Protein AF-A0A931X1G0-F1 (afdb_monomer_lite)

Radius of gyration: 13.08 Å; chains: 1; bounding box: 30×17×36 Å

Secondary structure (DSSP, 8-state):
---EEEEEEEEETTTSHHHHHHHHHHHHHHHHHTT--EEEEE-GGGPSP-TT-EEEEEEEEESSHHHHHHHH--

Structure (mmCIF, N/CA/C/O backbone):
data_AF-A0A931X1G0-F1
#
_entry.id   AF-A0A931X1G0-F1
#
loop_
_atom_site.group_PDB
_atom_site.id
_atom_site.type_symbol
_atom_site.label_atom_id
_atom_site.label_alt_id
_atom_site.label_comp_id
_atom_site.label_asym_id
_atom_site.label_entity_id
_atom_site.label_seq_id
_atom_site.pdbx_PDB_ins_code
_atom_site.Cartn_x
_atom_site.Cartn_y
_atom_site.Cartn_z
_atom_site.occupancy
_atom_site.B_iso_or_equiv
_atom_site.auth_seq_id
_atom_site.auth_comp_id
_atom_site.auth_asym_id
_atom_site.auth_atom_id
_atom_site.pdbx_PDB_model_num
ATOM 1 N N . MET A 1 1 ? -8.587 -8.316 20.622 1.00 72.81 1 MET A N 1
ATOM 2 C CA . MET A 1 1 ? -7.177 -8.225 20.197 1.00 72.81 1 MET A CA 1
ATOM 3 C C . MET A 1 1 ? -7.196 -7.758 18.758 1.00 72.81 1 MET A C 1
ATOM 5 O O . MET A 1 1 ? -7.816 -8.438 17.943 1.00 72.81 1 MET A O 1
ATOM 9 N N . GLY A 1 2 ? -6.674 -6.566 18.485 1.00 85.56 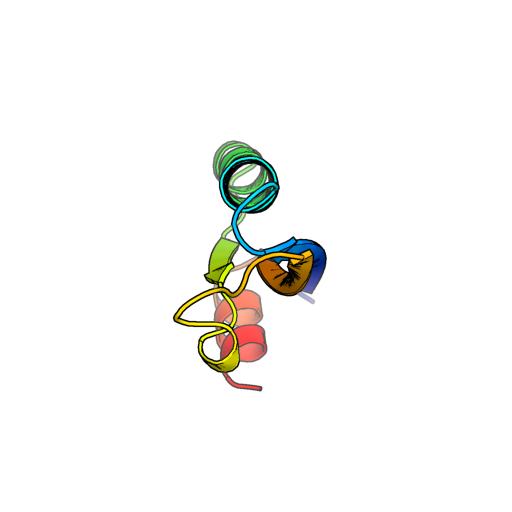2 GLY A N 1
ATOM 10 C CA . GLY A 1 2 ? -6.704 -6.012 17.138 1.00 85.56 2 GLY A CA 1
ATOM 11 C C . GLY A 1 2 ? -5.787 -6.774 16.183 1.00 85.56 2 GLY A C 1
ATOM 12 O O . GLY A 1 2 ? -4.895 -7.512 16.607 1.00 85.56 2 GLY A O 1
ATOM 13 N N . ARG A 1 3 ? -6.047 -6.661 14.879 1.00 94.38 3 ARG A N 1
ATOM 14 C CA . ARG A 1 3 ? -5.273 -7.324 13.826 1.00 94.38 3 ARG A CA 1
ATOM 15 C C . ARG A 1 3 ? -4.758 -6.305 12.823 1.00 94.38 3 ARG A C 1
ATOM 17 O O . ARG A 1 3 ? -5.524 -5.490 12.317 1.00 94.38 3 ARG A O 1
ATOM 24 N N . LEU A 1 4 ? -3.472 -6.421 12.504 1.00 95.38 4 LEU A N 1
ATOM 25 C CA . LEU A 1 4 ? -2.792 -5.637 11.481 1.00 95.38 4 LEU A CA 1
ATOM 26 C C . LEU A 1 4 ? -2.639 -6.459 10.196 1.00 95.38 4 LEU A C 1
ATOM 28 O O . LEU A 1 4 ? -2.253 -7.630 10.232 1.00 95.38 4 LEU A O 1
ATOM 32 N N . PHE A 1 5 ? -2.894 -5.828 9.057 1.00 95.38 5 PHE A N 1
ATOM 33 C CA . PHE A 1 5 ? -2.618 -6.355 7.729 1.00 95.38 5 PHE A CA 1
ATOM 34 C C . PHE A 1 5 ? -1.667 -5.397 7.017 1.00 95.38 5 PHE A C 1
ATOM 36 O O . PHE A 1 5 ? -2.043 -4.270 6.704 1.00 95.38 5 PHE A O 1
ATOM 43 N N . ALA A 1 6 ? -0.443 -5.849 6.752 1.00 95.62 6 ALA A N 1
ATOM 44 C CA . ALA A 1 6 ? 0.540 -5.113 5.968 1.00 95.62 6 ALA A CA 1
ATOM 45 C C . ALA A 1 6 ? 0.666 -5.753 4.581 1.00 95.62 6 ALA A C 1
ATOM 47 O O . ALA A 1 6 ? 1.004 -6.930 4.457 1.00 95.62 6 ALA A O 1
ATOM 48 N N . VAL A 1 7 ? 0.375 -4.977 3.540 1.00 96.69 7 VAL A N 1
ATOM 49 C CA . VAL A 1 7 ? 0.454 -5.400 2.140 1.00 96.69 7 VAL A CA 1
ATOM 50 C C . VAL A 1 7 ? 1.603 -4.662 1.470 1.00 96.69 7 VAL A C 1
ATOM 52 O O . VAL A 1 7 ? 1.600 -3.433 1.384 1.00 96.69 7 VAL A O 1
ATOM 55 N N . GLU A 1 8 ? 2.572 -5.424 0.969 1.00 97.19 8 GLU A N 1
ATOM 56 C CA . GLU A 1 8 ? 3.669 -4.918 0.150 1.00 97.19 8 GLU A CA 1
ATOM 57 C C . GLU A 1 8 ? 3.357 -5.144 -1.333 1.00 97.19 8 GLU A C 1
ATOM 59 O O . GLU A 1 8 ? 3.121 -6.267 -1.775 1.00 97.19 8 GLU A O 1
ATOM 64 N N . ILE A 1 9 ? 3.374 -4.066 -2.112 1.00 98.00 9 ILE A N 1
ATOM 65 C CA . ILE A 1 9 ? 3.158 -4.090 -3.557 1.00 98.00 9 ILE A CA 1
ATOM 66 C C . ILE A 1 9 ? 4.496 -3.802 -4.224 1.00 98.00 9 ILE A C 1
ATOM 68 O O . ILE A 1 9 ? 4.971 -2.664 -4.224 1.00 98.00 9 ILE A O 1
ATOM 72 N N . VAL A 1 10 ? 5.095 -4.842 -4.798 1.00 97.19 10 VAL A N 1
ATOM 73 C CA . VAL A 1 10 ? 6.341 -4.749 -5.564 1.00 97.19 10 VAL A CA 1
ATOM 74 C C . VAL A 1 1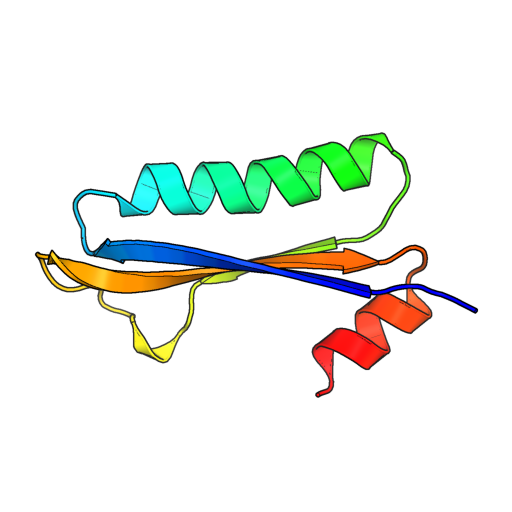0 ? 6.013 -4.471 -7.026 1.00 97.19 10 VAL A C 1
ATOM 76 O O . VAL A 1 10 ? 5.205 -5.171 -7.634 1.00 97.19 10 VAL A O 1
ATOM 79 N N . TYR A 1 11 ? 6.647 -3.454 -7.604 1.00 97.00 11 TYR A N 1
ATOM 80 C CA . TYR A 1 11 ? 6.405 -3.039 -8.983 1.00 97.00 11 TYR A CA 1
ATOM 81 C C . TYR A 1 11 ? 7.684 -2.562 -9.672 1.00 97.00 11 TYR A C 1
ATOM 83 O O . TYR A 1 11 ? 8.704 -2.306 -9.038 1.00 97.00 11 TYR A O 1
ATOM 91 N N . ARG A 1 12 ? 7.642 -2.443 -11.000 1.00 97.00 12 ARG A N 1
ATOM 92 C CA . ARG A 1 12 ? 8.718 -1.863 -11.811 1.00 97.00 12 ARG A CA 1
ATOM 93 C C . ARG A 1 12 ? 8.618 -0.342 -11.806 1.00 97.00 12 ARG A C 1
ATOM 95 O O . ARG A 1 12 ? 7.615 0.215 -12.267 1.00 97.00 12 ARG A O 1
ATOM 102 N N . GLY A 1 13 ? 9.669 0.311 -11.313 1.00 94.00 13 GLY A N 1
ATOM 103 C CA . GLY A 1 13 ? 9.759 1.763 -11.210 1.00 94.00 13 GLY A CA 1
ATOM 104 C C . GLY A 1 13 ? 9.489 2.471 -12.537 1.00 94.00 13 GLY A C 1
ATOM 105 O O . GLY A 1 13 ? 9.766 1.941 -13.619 1.00 94.00 13 GLY A O 1
ATOM 106 N N . ILE A 1 14 ? 8.926 3.676 -12.439 1.00 93.06 14 ILE A N 1
ATOM 107 C CA . ILE A 1 14 ? 8.455 4.521 -13.551 1.00 93.06 14 ILE A CA 1
ATOM 108 C C . ILE A 1 14 ? 7.228 3.961 -14.284 1.00 93.06 14 ILE A C 1
ATOM 110 O O . ILE A 1 14 ? 6.207 4.648 -14.333 1.00 93.06 14 ILE A O 1
ATOM 114 N N . PHE A 1 15 ? 7.287 2.746 -14.834 1.00 91.44 15 PHE A N 1
ATOM 115 C CA . PHE A 1 15 ? 6.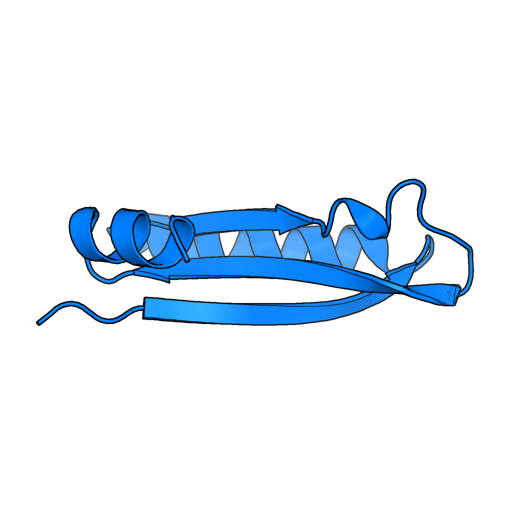213 2.206 -15.680 1.00 91.44 15 PHE A CA 1
ATOM 116 C C . PHE A 1 15 ? 4.970 1.794 -14.893 1.00 91.44 15 PHE A C 1
ATOM 118 O O . PHE A 1 15 ? 3.848 2.066 -15.311 1.00 91.44 15 PHE A O 1
ATOM 125 N N . GLN A 1 16 ? 5.155 1.143 -13.743 1.00 96.56 16 GLN A N 1
ATOM 126 C CA . GLN A 1 16 ? 4.050 0.579 -12.961 1.00 96.56 16 GLN A CA 1
ATOM 127 C C . GLN A 1 16 ? 3.697 1.424 -11.728 1.00 96.56 16 GLN A C 1
ATOM 129 O O . GLN A 1 16 ? 2.799 1.057 -10.969 1.00 96.56 16 GLN A O 1
ATOM 134 N N . LYS A 1 17 ? 4.346 2.582 -11.543 1.00 95.12 17 LYS A N 1
ATOM 135 C CA . LYS A 1 17 ? 4.209 3.422 -10.340 1.00 95.12 17 LYS A CA 1
ATOM 136 C C . LYS A 1 17 ? 2.775 3.853 -10.045 1.00 95.12 17 LYS A C 1
ATOM 138 O O . LYS A 1 17 ? 2.326 3.813 -8.903 1.00 95.12 17 LYS A O 1
ATOM 143 N N . ASN A 1 18 ? 2.028 4.214 -11.089 1.00 96.75 18 ASN A N 1
ATOM 144 C CA . ASN A 1 18 ? 0.647 4.667 -10.946 1.00 96.75 18 ASN A CA 1
ATOM 145 C C . ASN A 1 18 ? -0.276 3.506 -10.571 1.00 96.75 18 ASN A C 1
ATOM 147 O O . ASN A 1 18 ? -1.106 3.657 -9.679 1.00 96.75 18 ASN A O 1
ATOM 151 N N . LEU A 1 19 ? -0.095 2.339 -11.199 1.00 97.56 19 LEU A N 1
ATOM 152 C CA . LEU A 1 19 ? -0.856 1.137 -10.865 1.00 97.56 19 LEU A CA 1
ATOM 153 C C . LEU A 1 19 ? -0.605 0.730 -9.410 1.00 97.56 19 LEU A C 1
ATOM 155 O O . LEU A 1 19 ? -1.559 0.563 -8.657 1.00 97.56 19 LEU A O 1
ATOM 159 N N . ALA A 1 20 ? 0.659 0.653 -8.990 1.00 97.62 20 ALA A N 1
ATOM 160 C CA . ALA A 1 20 ? 1.009 0.295 -7.620 1.00 97.62 20 ALA A CA 1
ATOM 161 C C . ALA A 1 20 ? 0.429 1.279 -6.595 1.00 97.62 20 ALA A C 1
ATOM 163 O O . ALA A 1 20 ? -0.112 0.858 -5.574 1.00 97.62 20 ALA A O 1
ATOM 164 N N . LYS A 1 21 ? 0.500 2.587 -6.879 1.00 97.25 21 LYS A N 1
ATOM 165 C CA . LYS A 1 21 ? -0.085 3.639 -6.031 1.00 97.25 21 LYS A CA 1
ATOM 166 C C . LYS A 1 21 ? -1.607 3.521 -5.941 1.00 97.25 21 LYS A C 1
ATOM 168 O O . LYS A 1 21 ? -2.183 3.758 -4.883 1.00 97.25 21 LYS A O 1
ATOM 173 N N . ASN A 1 22 ? -2.269 3.180 -7.042 1.00 98.25 22 ASN A N 1
ATOM 174 C CA . ASN A 1 22 ? -3.720 3.027 -7.067 1.00 98.25 22 ASN A CA 1
ATOM 175 C C . ASN A 1 22 ? -4.172 1.758 -6.339 1.00 98.25 22 ASN A C 1
ATOM 177 O O . ASN A 1 22 ? -5.166 1.816 -5.625 1.00 98.25 22 ASN A O 1
ATOM 181 N N . ILE A 1 23 ? -3.428 0.650 -6.445 1.00 98.38 23 ILE A N 1
ATOM 182 C CA . ILE A 1 23 ? -3.699 -0.571 -5.671 1.00 98.38 23 ILE A CA 1
ATOM 183 C C . ILE A 1 23 ? -3.568 -0.278 -4.171 1.00 98.38 23 ILE A C 1
ATOM 185 O O . ILE A 1 23 ? -4.501 -0.549 -3.417 1.00 98.38 23 ILE A O 1
ATOM 189 N N . SER A 1 24 ? -2.458 0.332 -3.735 1.00 98.06 24 SER A N 1
ATOM 190 C CA . SER A 1 24 ? -2.227 0.608 -2.310 1.00 98.06 24 SER A CA 1
ATOM 191 C C . SER A 1 24 ? -3.288 1.549 -1.725 1.00 98.06 24 SER A C 1
ATOM 193 O O . SER A 1 24 ? -3.855 1.278 -0.667 1.00 98.06 24 SER A O 1
ATOM 195 N N . ARG A 1 25 ? -3.627 2.627 -2.444 1.00 98.19 25 ARG A N 1
ATOM 196 C CA . ARG A 1 25 ? -4.690 3.561 -2.039 1.00 98.19 25 ARG A CA 1
ATOM 197 C C . ARG A 1 25 ? -6.073 2.923 -2.100 1.00 98.19 25 ARG A C 1
ATOM 199 O O . ARG A 1 25 ? -6.896 3.231 -1.247 1.00 98.19 25 ARG A O 1
ATOM 206 N N . GLY A 1 26 ? -6.326 2.052 -3.075 1.00 98.62 26 GLY A N 1
ATOM 207 C CA . GLY A 1 26 ? -7.588 1.332 -3.226 1.00 98.62 26 GLY A CA 1
ATOM 208 C C . GLY A 1 26 ? -7.874 0.413 -2.042 1.00 98.62 26 GLY A C 1
ATOM 209 O O . GLY A 1 26 ? -8.983 0.435 -1.519 1.00 98.62 26 GLY A O 1
ATOM 210 N N . ILE A 1 27 ? -6.862 -0.315 -1.558 1.00 98.19 27 ILE A N 1
ATOM 211 C CA . ILE A 1 27 ? -6.972 -1.157 -0.355 1.00 98.19 27 ILE A CA 1
ATOM 212 C C . ILE A 1 27 ? -7.364 -0.313 0.864 1.00 98.19 27 ILE A C 1
ATOM 214 O O . ILE A 1 27 ? -8.322 -0.637 1.563 1.00 98.19 27 ILE A O 1
ATOM 218 N N . VAL A 1 28 ? -6.661 0.799 1.100 1.00 98.00 28 VAL A N 1
ATOM 219 C CA . VAL A 1 28 ? -6.935 1.687 2.244 1.00 98.00 28 VAL A CA 1
ATOM 220 C C . VAL A 1 28 ? -8.294 2.373 2.114 1.00 98.00 28 VAL A C 1
ATOM 222 O O . VAL A 1 28 ? -8.998 2.544 3.106 1.00 98.00 28 VAL A O 1
ATOM 225 N N . LEU A 1 29 ? -8.693 2.748 0.898 1.00 98.31 29 LEU A N 1
ATOM 226 C CA . LEU A 1 29 ? -10.000 3.342 0.639 1.00 98.31 29 LEU A CA 1
ATOM 227 C C . LEU A 1 29 ? -11.132 2.344 0.912 1.00 98.31 29 LEU A C 1
ATOM 229 O O . LEU A 1 29 ? -12.109 2.705 1.561 1.00 98.31 29 LEU A O 1
ATOM 233 N N . ALA A 1 30 ? -10.985 1.090 0.476 1.00 98.25 30 ALA A N 1
ATOM 234 C CA . ALA A 1 30 ? -11.938 0.027 0.780 1.00 98.25 30 ALA A CA 1
ATOM 235 C C . ALA A 1 30 ? -12.040 -0.220 2.294 1.00 98.25 30 ALA A C 1
ATOM 237 O O . ALA A 1 30 ? -13.144 -0.285 2.827 1.00 98.25 30 ALA A O 1
ATOM 238 N N . ALA A 1 31 ? -10.905 -0.262 3.000 1.00 97.31 31 ALA A N 1
ATOM 239 C CA . ALA A 1 31 ? -10.885 -0.376 4.457 1.00 97.31 31 ALA A CA 1
ATOM 240 C C . ALA A 1 31 ? -11.601 0.797 5.142 1.00 97.31 31 ALA A C 1
ATOM 242 O O . ALA A 1 31 ? -12.393 0.584 6.056 1.00 97.31 31 ALA A O 1
ATOM 243 N N . LYS A 1 32 ? -11.395 2.027 4.654 1.00 96.88 32 LYS A N 1
ATOM 244 C CA . LYS A 1 32 ? -12.084 3.214 5.170 1.00 96.88 32 LYS A CA 1
ATOM 245 C C . LYS A 1 32 ? -13.604 3.118 5.003 1.00 96.88 32 LYS A C 1
ATOM 247 O O . LYS A 1 32 ? -14.325 3.492 5.924 1.00 96.88 32 LYS A O 1
ATOM 252 N N . TYR A 1 33 ? -14.092 2.612 3.869 1.00 98.06 33 TYR A N 1
ATOM 253 C CA . TYR A 1 33 ? -15.526 2.364 3.674 1.00 98.06 33 TYR A CA 1
ATOM 254 C C . TYR A 1 33 ? -16.077 1.265 4.593 1.00 98.06 33 TYR A C 1
ATOM 256 O O . TYR A 1 33 ? -17.240 1.330 4.975 1.00 98.06 33 TYR A O 1
ATOM 264 N N . ASP A 1 34 ? -15.239 0.314 4.999 1.00 96.62 34 ASP A N 1
ATOM 265 C CA . ASP A 1 34 ? -15.545 -0.730 5.988 1.00 96.62 34 ASP A CA 1
ATOM 266 C C . ASP A 1 34 ? -15.336 -0.262 7.450 1.00 96.62 34 ASP A C 1
ATOM 268 O O . ASP A 1 34 ? -15.301 -1.065 8.378 1.00 96.62 34 ASP A O 1
ATOM 272 N N . GLY A 1 35 ? -15.145 1.046 7.679 1.00 96.75 35 GLY A N 1
ATOM 273 C CA . GLY A 1 35 ? -14.960 1.629 9.015 1.00 96.75 35 GLY A CA 1
ATOM 274 C C . GLY A 1 35 ? -13.607 1.333 9.671 1.00 96.75 35 GLY A C 1
ATOM 275 O O . GLY A 1 35 ? -13.420 1.631 10.850 1.00 96.75 35 GLY A O 1
ATOM 276 N N . LYS A 1 36 ? -12.652 0.769 8.926 1.00 97.00 3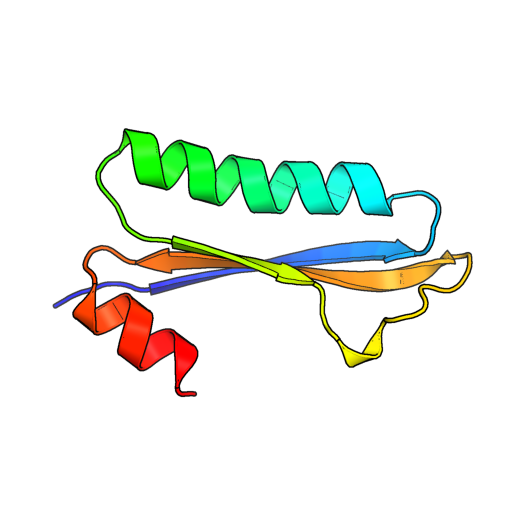6 LYS A N 1
ATOM 277 C CA . LYS A 1 36 ? -11.326 0.380 9.420 1.00 97.00 36 LYS A CA 1
ATOM 278 C C . LYS A 1 36 ? -10.275 1.448 9.103 1.00 97.00 36 LYS A C 1
ATOM 280 O O . LYS A 1 36 ? -10.274 2.004 7.999 1.00 97.00 36 LYS A O 1
ATOM 285 N N . PRO A 1 37 ? -9.354 1.750 10.033 1.00 97.06 37 PRO A N 1
ATOM 286 C CA . PRO A 1 37 ? -8.271 2.686 9.772 1.00 97.06 37 PRO A CA 1
ATOM 287 C C . PRO A 1 37 ? -7.176 2.044 8.902 1.00 97.06 37 PRO A C 1
ATOM 289 O O . PRO A 1 37 ? -6.925 0.837 8.954 1.00 97.06 37 PRO A O 1
ATOM 292 N N . GLY A 1 38 ? -6.493 2.863 8.101 1.00 96.56 38 GLY A N 1
ATOM 293 C CA . GLY A 1 38 ? -5.371 2.409 7.286 1.00 96.56 38 GLY A CA 1
ATOM 2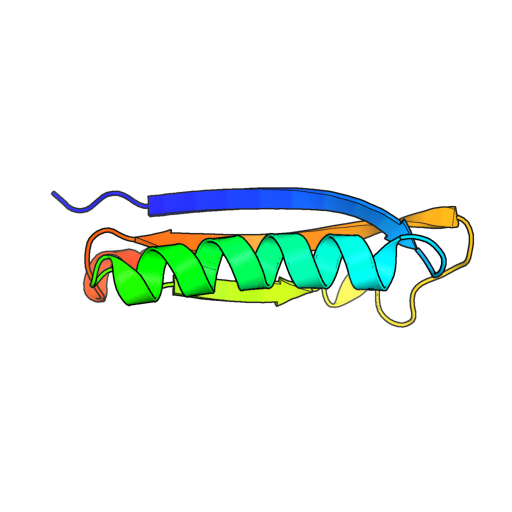94 C C . GLY A 1 38 ? -4.560 3.545 6.668 1.00 96.56 38 GLY A C 1
ATOM 295 O O . GLY A 1 38 ? -5.007 4.692 6.604 1.00 96.56 38 GLY A O 1
ATOM 296 N N . ILE A 1 39 ? -3.363 3.209 6.192 1.00 96.31 39 ILE A N 1
ATOM 297 C CA . ILE A 1 39 ? -2.393 4.130 5.597 1.00 96.31 39 ILE A CA 1
ATOM 298 C C . ILE A 1 39 ? -1.752 3.515 4.350 1.00 96.31 39 ILE A C 1
ATOM 300 O O . ILE A 1 39 ? -1.520 2.311 4.274 1.00 96.31 39 ILE A O 1
ATOM 304 N N . SER A 1 40 ? -1.466 4.350 3.349 1.00 97.06 40 SER A N 1
ATOM 305 C CA . SER A 1 40 ? -0.755 3.960 2.129 1.00 97.06 40 SER A CA 1
ATOM 306 C C . SER A 1 40 ? 0.410 4.909 1.889 1.00 97.06 40 SER A C 1
ATOM 308 O O . SER A 1 40 ? 0.216 6.124 1.877 1.00 97.06 40 SER A O 1
ATOM 310 N N . PHE A 1 41 ? 1.591 4.370 1.593 1.00 96.12 41 PHE A N 1
ATOM 311 C CA . PHE A 1 41 ? 2.802 5.152 1.329 1.00 96.12 41 PHE A CA 1
ATOM 312 C C . PHE A 1 41 ? 3.782 4.390 0.429 1.00 96.12 41 PHE A C 1
ATOM 314 O O . PHE A 1 41 ? 3.712 3.169 0.317 1.00 96.12 41 PHE A O 1
ATOM 321 N N . GLY A 1 42 ? 4.689 5.118 -0.225 1.00 95.19 42 GLY A N 1
ATOM 322 C CA . GLY A 1 42 ? 5.785 4.530 -1.001 1.00 95.19 42 GLY A CA 1
ATOM 323 C C . GLY A 1 42 ? 7.056 4.382 -0.180 1.00 95.19 42 GLY A C 1
ATOM 324 O O . GLY A 1 42 ? 7.278 5.136 0.770 1.00 95.19 42 GLY A O 1
ATOM 325 N N . ARG A 1 43 ? 7.911 3.421 -0.543 1.00 95.69 43 ARG A N 1
ATOM 326 C CA . ARG A 1 43 ? 9.216 3.259 0.103 1.00 95.69 43 ARG A CA 1
ATOM 327 C C . ARG A 1 43 ? 10.104 4.447 -0.238 1.00 95.69 43 ARG A C 1
ATOM 329 O O . ARG A 1 43 ? 10.501 4.627 -1.384 1.00 95.69 43 ARG A O 1
ATOM 336 N N . TYR A 1 44 ? 10.482 5.215 0.777 1.00 93.81 44 TYR A N 1
ATOM 337 C CA . TYR A 1 44 ? 11.285 6.421 0.578 1.00 93.81 44 TYR A CA 1
ATOM 338 C C . TYR A 1 44 ? 12.621 6.149 -0.135 1.00 93.81 44 TYR A C 1
ATOM 340 O O . TYR A 1 44 ? 13.008 6.909 -1.016 1.00 93.81 44 TYR A O 1
ATOM 348 N N . GLY A 1 45 ? 13.277 5.021 0.165 1.00 94.88 45 GLY A N 1
ATOM 349 C CA . GLY A 1 45 ? 14.535 4.618 -0.480 1.00 94.88 45 GLY A CA 1
ATOM 350 C C . GLY A 1 45 ? 14.441 4.327 -1.985 1.00 94.88 45 GLY A C 1
ATOM 351 O O . GLY A 1 45 ? 15.474 4.213 -2.638 1.00 94.88 45 GLY A O 1
ATOM 352 N N . ASP A 1 46 ? 13.230 4.228 -2.540 1.00 94.56 46 ASP A N 1
ATOM 353 C CA . ASP A 1 46 ? 13.021 4.111 -3.985 1.00 94.56 46 ASP A CA 1
ATOM 354 C C . ASP A 1 46 ? 12.889 5.463 -4.684 1.00 94.56 46 ASP A C 1
ATOM 356 O O . ASP A 1 46 ? 12.798 5.483 -5.904 1.00 94.56 46 ASP A O 1
ATOM 360 N N . SER A 1 47 ? 12.865 6.581 -3.953 1.00 92.31 47 SER A N 1
ATOM 361 C CA . SER A 1 47 ? 12.721 7.919 -4.527 1.00 92.31 47 SER A CA 1
ATOM 362 C C . SER A 1 47 ? 14.092 8.572 -4.796 1.00 92.31 47 SER A C 1
ATOM 364 O O . SER A 1 47 ? 14.896 8.672 -3.869 1.00 92.31 47 SER A O 1
ATOM 366 N N . PRO A 1 48 ? 14.370 9.071 -6.019 1.00 94.00 48 PRO A N 1
ATOM 367 C CA . PRO A 1 48 ? 13.518 8.994 -7.203 1.00 94.00 48 PRO A CA 1
ATOM 368 C C . PRO A 1 48 ? 13.502 7.586 -7.809 1.00 94.00 48 PRO A C 1
ATOM 370 O O . PRO A 1 48 ? 14.535 6.919 -7.916 1.00 94.00 48 PRO A O 1
ATOM 373 N N . GLU A 1 49 ? 12.324 7.163 -8.270 1.00 94.44 49 GLU A N 1
ATOM 374 C CA . GLU A 1 49 ? 12.177 5.859 -8.911 1.00 94.44 49 GLU A CA 1
ATOM 375 C C . GLU A 1 49 ? 12.978 5.792 -10.210 1.00 94.44 49 GLU A C 1
ATOM 377 O O . GLU A 1 49 ? 12.998 6.732 -11.009 1.00 94.44 49 GLU A O 1
ATOM 382 N N . ARG A 1 50 ? 13.599 4.636 -10.453 1.00 95.44 50 ARG A N 1
ATOM 383 C CA . ARG A 1 50 ? 14.419 4.382 -11.639 1.00 95.44 50 ARG A CA 1
ATOM 384 C C . ARG A 1 50 ? 13.718 3.422 -12.590 1.00 95.44 50 ARG A C 1
ATOM 386 O O . ARG A 1 50 ? 12.982 2.533 -12.166 1.00 95.44 50 ARG A O 1
ATOM 393 N N . ASN A 1 51 ? 13.974 3.603 -13.883 1.00 96.31 51 ASN A N 1
ATOM 394 C CA . ASN A 1 51 ? 13.334 2.832 -14.942 1.00 96.31 51 ASN A CA 1
ATOM 395 C C . ASN A 1 51 ? 13.570 1.321 -14.754 1.00 96.31 51 ASN A C 1
ATOM 397 O O . ASN A 1 51 ? 14.714 0.870 -14.767 1.00 96.31 51 ASN A O 1
ATOM 401 N N . GLY A 1 52 ? 12.499 0.548 -14.545 1.00 91.94 52 GLY A N 1
ATOM 402 C CA . GLY A 1 52 ? 12.556 -0.916 -14.441 1.00 91.94 52 GLY A CA 1
ATOM 403 C C . GLY A 1 52 ? 13.171 -1.470 -13.146 1.00 91.94 52 GLY A C 1
ATOM 404 O O . GLY A 1 52 ? 13.083 -2.681 -12.902 1.00 91.94 52 GLY A O 1
ATOM 405 N N . ILE A 1 53 ? 13.737 -0.615 -12.288 1.00 96.12 53 ILE A N 1
ATOM 406 C CA . ILE A 1 53 ? 14.252 -1.014 -10.974 1.00 96.12 53 ILE A CA 1
ATOM 407 C C . ILE A 1 53 ? 13.056 -1.299 -10.055 1.00 96.12 53 ILE A C 1
ATOM 409 O O . ILE A 1 53 ? 12.114 -0.503 -10.037 1.00 96.12 53 ILE A O 1
ATOM 413 N N . PRO A 1 54 ? 13.040 -2.433 -9.331 1.00 96.81 54 PRO A N 1
ATOM 414 C CA . PRO A 1 54 ? 11.964 -2.733 -8.397 1.00 96.81 54 PRO A CA 1
ATOM 415 C C . PRO A 1 54 ? 11.794 -1.628 -7.352 1.00 96.81 54 PRO A C 1
ATOM 417 O O . PRO A 1 54 ? 12.761 -1.242 -6.698 1.00 96.81 54 PRO A O 1
ATOM 420 N N . ALA A 1 55 ? 10.558 -1.170 -7.191 1.00 97.31 55 ALA A N 1
ATOM 421 C CA . ALA A 1 55 ? 10.132 -0.229 -6.168 1.00 97.31 55 ALA A CA 1
ATOM 422 C C . ALA A 1 55 ? 8.955 -0.811 -5.375 1.00 97.31 55 ALA A C 1
ATOM 424 O O . ALA A 1 55 ? 8.346 -1.809 -5.785 1.00 97.31 55 ALA A O 1
ATOM 425 N N . LYS A 1 56 ? 8.656 -0.213 -4.220 1.00 97.69 56 LYS A N 1
ATOM 426 C CA . LYS A 1 56 ? 7.620 -0.699 -3.303 1.00 97.69 56 LYS A CA 1
ATOM 427 C C . LYS A 1 56 ? 6.634 0.389 -2.895 1.00 97.69 56 LYS A C 1
ATOM 429 O O . LYS A 1 56 ? 7.024 1.495 -2.526 1.00 97.69 56 LYS A O 1
ATOM 434 N N . ASN A 1 57 ? 5.356 0.019 -2.886 1.00 97.56 57 ASN A N 1
ATOM 435 C CA . ASN A 1 57 ? 4.292 0.730 -2.184 1.00 97.56 57 ASN A CA 1
ATOM 436 C C . ASN A 1 57 ? 3.714 -0.178 -1.105 1.00 97.56 57 ASN A C 1
ATOM 438 O O . ASN A 1 57 ? 3.659 -1.395 -1.266 1.00 97.56 57 ASN A O 1
ATOM 442 N N . PHE A 1 58 ? 3.245 0.433 -0.030 1.00 97.44 58 PHE A N 1
ATOM 443 C CA . PHE A 1 58 ? 2.666 -0.253 1.109 1.00 97.44 58 PHE A CA 1
ATOM 444 C C . PHE A 1 58 ? 1.230 0.200 1.323 1.00 97.44 58 PHE A C 1
ATOM 446 O O . PHE A 1 58 ? 0.896 1.370 1.116 1.00 97.44 58 PHE A O 1
ATOM 453 N N . ALA A 1 59 ? 0.399 -0.735 1.766 1.00 97.75 59 ALA A N 1
ATOM 454 C CA . ALA A 1 59 ? -0.894 -0.469 2.373 1.00 97.75 59 ALA A CA 1
ATOM 455 C C . ALA A 1 59 ? -0.953 -1.208 3.710 1.00 97.75 59 ALA A C 1
ATOM 457 O O . ALA A 1 59 ? -0.761 -2.422 3.753 1.00 97.75 59 ALA A O 1
ATOM 458 N N . ILE A 1 60 ? -1.204 -0.479 4.792 1.00 96.69 60 ILE A N 1
ATOM 459 C CA . ILE A 1 60 ? -1.380 -1.042 6.129 1.00 96.69 60 ILE A CA 1
ATOM 460 C C . ILE A 1 60 ? -2.810 -0.750 6.567 1.00 96.69 60 ILE A C 1
ATOM 462 O O . ILE A 1 60 ? -3.262 0.391 6.480 1.00 96.69 60 ILE A O 1
ATOM 466 N N . VAL A 1 61 ? -3.525 -1.780 7.007 1.00 97.31 61 VAL A N 1
ATOM 467 C CA . VAL A 1 61 ? -4.898 -1.696 7.515 1.00 97.31 61 VAL A CA 1
ATOM 468 C C . VAL A 1 61 ? -4.951 -2.388 8.865 1.00 97.31 61 VAL A C 1
ATOM 470 O O . VAL A 1 61 ? -4.384 -3.469 9.028 1.00 97.31 61 VAL A O 1
ATOM 473 N N . ALA A 1 62 ? -5.649 -1.789 9.820 1.00 97.38 62 ALA A N 1
ATOM 474 C CA . ALA A 1 62 ? -5.872 -2.382 11.129 1.00 97.38 62 ALA A CA 1
ATOM 475 C C . ALA A 1 62 ? -7.367 -2.516 11.420 1.00 97.38 62 ALA A C 1
ATOM 477 O O . ALA A 1 62 ? -8.205 -1.898 10.765 1.00 97.38 62 ALA A O 1
ATOM 478 N N . THR A 1 63 ? -7.713 -3.325 12.415 1.00 96.38 63 THR A N 1
ATOM 479 C CA . THR A 1 63 ? -9.087 -3.401 12.933 1.00 96.38 63 THR A CA 1
ATOM 480 C C . THR A 1 63 ? -9.481 -2.195 13.784 1.00 96.38 63 THR A C 1
ATOM 482 O O . THR A 1 63 ? -10.670 -1.939 13.938 1.00 96.38 63 THR A O 1
ATOM 485 N N . ASP A 1 64 ? -8.506 -1.460 14.318 1.00 95.44 64 ASP A N 1
ATOM 486 C CA . ASP A 1 64 ? -8.675 -0.346 15.254 1.00 95.44 64 ASP A CA 1
ATOM 487 C C . ASP A 1 64 ? -7.448 0.583 15.213 1.00 95.44 64 ASP A C 1
ATOM 489 O O . ASP A 1 64 ? -6.413 0.244 14.633 1.00 95.44 64 ASP A O 1
ATOM 493 N N . ALA A 1 65 ? -7.596 1.791 15.763 1.00 93.00 65 ALA A N 1
ATOM 494 C CA . ALA A 1 65 ? -6.586 2.845 15.661 1.00 93.00 65 ALA A CA 1
ATOM 495 C C . ALA A 1 65 ? -5.318 2.536 16.469 1.00 93.00 65 ALA A C 1
ATOM 497 O O . ALA A 1 65 ? -4.223 2.749 15.960 1.00 93.00 65 ALA A O 1
ATOM 498 N N . GLU A 1 66 ? -5.464 1.980 17.673 1.00 94.06 66 GLU A N 1
ATOM 499 C CA . GLU A 1 66 ? -4.343 1.607 18.546 1.00 94.06 66 GLU A CA 1
ATOM 500 C C . GLU A 1 66 ? -3.436 0.581 17.854 1.00 94.06 66 GLU A C 1
ATOM 502 O O . GLU A 1 66 ? -2.237 0.803 17.705 1.00 94.06 66 GLU A O 1
ATOM 507 N N . THR A 1 67 ? -4.024 -0.475 17.282 1.00 94.38 67 THR A N 1
ATOM 508 C CA . THR A 1 67 ? -3.275 -1.477 16.510 1.00 94.38 67 THR A CA 1
ATOM 509 C C . THR A 1 67 ? -2.581 -0.872 15.285 1.00 94.38 67 THR A C 1
ATOM 511 O O . THR A 1 67 ? -1.490 -1.311 14.915 1.00 94.38 67 THR A O 1
ATOM 514 N N . LEU A 1 68 ? -3.194 0.123 14.626 1.00 93.94 68 LEU A N 1
ATOM 515 C CA . LEU A 1 68 ? -2.561 0.808 13.496 1.00 93.94 68 LEU A CA 1
ATOM 516 C C . LEU A 1 68 ? -1.329 1.603 13.941 1.00 93.94 68 LEU A C 1
ATOM 518 O O . LEU A 1 68 ? -0.294 1.522 13.283 1.00 93.94 68 LEU A O 1
ATOM 522 N N . GLU A 1 69 ? -1.434 2.350 15.039 1.00 90.94 69 GLU A N 1
ATOM 523 C CA . GLU A 1 69 ? -0.334 3.150 15.585 1.00 90.94 69 GLU A CA 1
ATOM 524 C C . GLU A 1 69 ? 0.831 2.266 16.045 1.00 90.94 69 GLU A C 1
ATOM 526 O O . GLU A 1 69 ? 1.976 2.507 15.656 1.00 90.94 69 GLU A O 1
ATOM 531 N N . GLU A 1 70 ? 0.546 1.183 16.774 1.00 88.38 70 GLU A N 1
ATOM 532 C CA . GLU A 1 70 ? 1.555 0.198 17.182 1.00 88.38 70 GLU A CA 1
ATOM 533 C C . GLU A 1 70 ? 2.266 -0.445 15.983 1.00 88.38 70 GLU A C 1
ATOM 535 O O . GLU A 1 70 ? 3.475 -0.686 16.020 1.00 88.38 70 GLU A O 1
ATOM 540 N N . GLY A 1 71 ? 1.518 -0.722 14.909 1.00 84.00 71 GLY A N 1
ATOM 541 C CA . GLY A 1 71 ? 2.042 -1.308 13.676 1.00 84.00 71 GLY A CA 1
ATOM 542 C C . GLY A 1 71 ? 2.865 -0.344 12.820 1.00 84.00 71 GLY A C 1
ATOM 543 O O . GLY A 1 71 ? 3.661 -0.801 12.006 1.00 84.00 71 GLY A O 1
ATOM 544 N N . MET A 1 72 ? 2.688 0.970 12.987 1.00 80.38 72 MET A N 1
ATOM 545 C CA . MET A 1 72 ? 3.483 2.003 12.311 1.00 80.38 72 MET A CA 1
ATOM 546 C C . MET A 1 72 ? 4.767 2.368 13.068 1.00 80.38 72 MET A C 1
ATOM 548 O O . MET A 1 72 ? 5.694 2.902 12.463 1.00 80.38 72 MET A O 1
ATOM 552 N N . ALA A 1 73 ? 4.815 2.115 14.379 1.00 61.72 73 ALA A N 1
ATOM 553 C CA . ALA A 1 73 ? 5.954 2.424 15.245 1.00 61.72 73 ALA A CA 1
ATOM 554 C C . ALA A 1 73 ? 7.074 1.360 15.222 1.00 61.72 73 ALA A C 1
ATOM 556 O O . ALA A 1 73 ? 8.087 1.527 15.906 1.00 61.72 73 ALA A O 1
ATOM 557 N N . LYS A 1 74 ? 6.897 0.273 14.463 1.00 52.00 74 LYS A N 1
ATOM 558 C CA . LYS A 1 74 ? 7.852 -0.834 14.298 1.00 52.00 74 LYS A CA 1
ATOM 559 C C . LYS A 1 74 ? 8.382 -0.905 1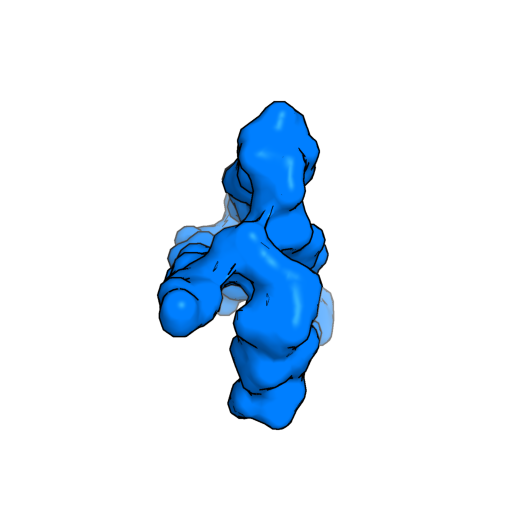2.873 1.00 52.00 74 LYS A C 1
ATOM 561 O O . LYS A 1 74 ? 9.576 -1.249 12.738 1.00 52.00 74 LYS A O 1
#

pLDDT: mean 94.15, std 7.51, range [52.0, 98.62]

Sequence (74 aa):
MGRLFAVEIVYRGIFQKNLAKNISRGIVLAAKYDGKPGISFGRYGDSPERNGIPAKNFAIVATDAETLEEGMAK

Foldseek 3Di:
DKDKDKDKDKDFWPPCVVVQQCVQVVVQVVCVVVVWHKDKDWDPVCPVPDGRPITIIMIMIMRDDVVRVVVVVD